Protein AF-A0A813FA53-F1 (afdb_monomer)

Secondary structure (DSSP, 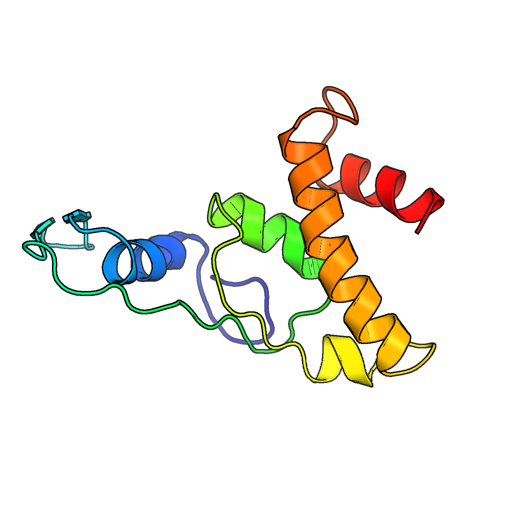8-state):
-TTSSS---GGGHHHHHHHH-SEEE-SS-EEE-TTPPP---EEESS--GGGHHHHHHHHT---SEEE-HHHHHTSTT-HHHHHHHHHHHHHHHHHHHTTTT-S--HHHHHHHHHT--

Radius of gyration: 15.73 Å; Cα contacts (8 Å, |Δi|>4): 162; chains: 1; bounding box: 37×30×44 Å

Organism: Polarella glacialis (NCBI:txid89957)

Nearest PDB structures (foldseek):
  5hql-assembly1_F  TM=8.515E-01  e=1.507E-12  Rhodopseudomonas palustris
  5hjx-assembly1_C  TM=8.510E-01  e=2.336E-12  Rhodopseudomonas palustris
  5hat-assembly1_E  TM=8.289E-01  e=2.336E-12  Rhodopseudomonas palustris
  7t1j-assembly1_D  TM=8.263E-01  e=2.336E-12  Rhodospirillaceae bacterium BRH_c57
  7t1c-assembly1_A  TM=8.387E-01  e=5.613E-12  Sulfurivirga caldicuralii

Structure (mmCIF, N/CA/C/O backbone):
data_AF-A0A813FA53-F1
#
_entry.id   AF-A0A813FA53-F1
#
loop_
_atom_site.group_PDB
_atom_site.id
_atom_site.type_symbol
_atom_site.label_atom_id
_atom_site.label_alt_id
_atom_site.label_comp_id
_atom_site.label_asym_id
_atom_site.label_entity_id
_atom_site.label_seq_id
_atom_site.pdbx_PDB_ins_code
_atom_site.Cartn_x
_atom_site.Cartn_y
_atom_site.Cartn_z
_atom_site.occupancy
_atom_site.B_iso_or_equiv
_atom_site.auth_seq_id
_atom_site.auth_comp_id
_atom_site.auth_asym_id
_atom_site.auth_atom_id
_atom_site.pdbx_PDB_model_num
ATOM 1 N N . MET A 1 1 ? -4.686 -9.138 4.127 1.00 59.25 1 MET A N 1
ATOM 2 C CA . MET A 1 1 ? -4.762 -8.458 2.828 1.00 59.25 1 MET A CA 1
ATOM 3 C C . MET A 1 1 ? -3.963 -9.293 1.849 1.00 59.25 1 MET A C 1
ATOM 5 O O . MET A 1 1 ? -2.748 -9.361 1.993 1.00 59.25 1 MET A O 1
ATOM 9 N N . SER A 1 2 ? -4.610 -9.978 0.901 1.00 77.69 2 SER A N 1
ATOM 10 C CA . SER A 1 2 ? -3.928 -10.855 -0.072 1.00 77.69 2 SER A CA 1
ATOM 11 C C . SER A 1 2 ? -3.463 -10.093 -1.310 1.00 77.69 2 SER A C 1
ATOM 13 O O . SER A 1 2 ? -4.034 -10.185 -2.390 1.00 77.69 2 SER A O 1
ATOM 15 N N . PHE A 1 3 ? -2.405 -9.303 -1.136 1.00 92.44 3 PHE A N 1
ATOM 16 C CA . PHE A 1 3 ? -1.703 -8.649 -2.251 1.00 92.44 3 PHE A CA 1
ATOM 17 C C . PHE A 1 3 ? -0.274 -9.171 -2.419 1.00 92.44 3 PHE A C 1
ATOM 19 O O . PHE A 1 3 ? 0.355 -8.949 -3.454 1.00 92.44 3 PHE A O 1
ATOM 26 N N . GLY A 1 4 ? 0.234 -9.885 -1.413 1.00 93.94 4 GLY A N 1
ATOM 27 C CA . GLY A 1 4 ? 1.571 -10.460 -1.378 1.00 93.94 4 GLY A CA 1
ATOM 28 C C . GLY A 1 4 ? 1.599 -11.945 -1.736 1.00 93.94 4 GLY A C 1
ATOM 29 O O . GLY A 1 4 ? 0.761 -12.452 -2.476 1.00 93.94 4 GLY A O 1
ATOM 30 N N . LYS A 1 5 ? 2.606 -12.646 -1.208 1.00 95.69 5 LYS A N 1
ATOM 31 C CA . LYS A 1 5 ? 2.785 -14.099 -1.406 1.00 95.69 5 LYS A CA 1
ATOM 32 C C . LYS A 1 5 ? 2.139 -14.969 -0.321 1.00 95.69 5 LYS A C 1
ATOM 34 O O . LYS A 1 5 ? 2.099 -16.183 -0.479 1.00 95.69 5 LYS A O 1
ATOM 39 N N . MET A 1 6 ? 1.782 -14.368 0.812 1.00 97.12 6 MET A N 1
ATOM 40 C CA . MET A 1 6 ? 1.205 -15.071 1.958 1.00 97.12 6 MET A CA 1
ATOM 41 C C . MET A 1 6 ? -0.318 -15.048 1.847 1.00 97.12 6 MET A C 1
ATOM 43 O O . MET A 1 6 ? -0.869 -14.150 1.209 1.00 97.12 6 MET A O 1
ATOM 47 N N . GLU A 1 7 ? -0.980 -16.012 2.482 1.00 97.62 7 GLU A N 1
ATOM 48 C CA . GLU A 1 7 ? -2.436 -16.001 2.611 1.00 97.62 7 GLU A CA 1
ATOM 49 C C . GLU A 1 7 ? -2.923 -14.717 3.291 1.00 97.62 7 GLU A C 1
ATOM 51 O O . GLU A 1 7 ? -2.258 -14.150 4.162 1.00 97.62 7 GLU A O 1
ATOM 56 N N . GLY A 1 8 ? -4.100 -14.268 2.876 1.00 95.25 8 GLY A N 1
ATOM 57 C CA . GLY A 1 8 ? -4.798 -13.134 3.454 1.00 95.25 8 GLY A CA 1
ATOM 58 C C . GLY A 1 8 ? -6.126 -12.911 2.745 1.00 95.25 8 GLY A C 1
ATOM 59 O O . GLY A 1 8 ? -6.438 -13.568 1.753 1.00 95.25 8 GLY A O 1
ATOM 60 N N . ASP A 1 9 ? -6.880 -11.937 3.223 1.00 96.44 9 ASP A N 1
ATOM 61 C CA . ASP A 1 9 ? -8.128 -11.503 2.606 1.00 96.44 9 ASP A CA 1
ATOM 62 C C . ASP A 1 9 ? -8.185 -9.973 2.531 1.00 96.44 9 ASP A C 1
ATOM 64 O O . ASP A 1 9 ? -7.501 -9.280 3.290 1.00 96.44 9 ASP A O 1
ATOM 68 N N . ALA A 1 10 ? -8.949 -9.418 1.589 1.00 95.25 10 ALA A N 1
ATOM 69 C CA . ALA A 1 10 ? -9.127 -7.969 1.475 1.00 95.25 10 ALA A CA 1
ATOM 70 C C . ALA A 1 10 ? -9.726 -7.358 2.760 1.00 95.25 10 ALA A C 1
ATOM 72 O O . ALA A 1 10 ? -9.374 -6.232 3.123 1.00 95.25 10 ALA A O 1
ATOM 73 N N . SER A 1 11 ? -10.559 -8.122 3.477 1.00 96.69 11 SER A N 1
ATOM 74 C CA . SER A 1 11 ? -11.179 -7.733 4.749 1.00 96.69 11 SER A CA 1
ATOM 75 C C . SER A 1 11 ? -10.187 -7.554 5.897 1.00 96.69 11 SER A C 1
ATOM 77 O O . SER A 1 11 ? -10.465 -6.768 6.796 1.00 96.69 11 SER A O 1
ATOM 79 N N . ASP A 1 12 ? -8.988 -8.145 5.839 1.00 97.81 12 ASP A N 1
ATOM 80 C CA . ASP A 1 12 ? -7.964 -7.976 6.884 1.00 97.81 12 ASP A CA 1
ATOM 81 C C . ASP A 1 12 ? -7.513 -6.513 7.069 1.00 97.81 12 ASP A C 1
ATOM 83 O O . ASP A 1 12 ? -6.776 -6.215 8.006 1.00 97.81 12 ASP A O 1
ATOM 87 N N . LYS A 1 13 ? -7.923 -5.580 6.197 1.00 96.56 13 LYS A N 1
ATOM 88 C CA . LYS A 1 13 ? -7.730 -4.141 6.422 1.00 96.56 13 LYS A CA 1
ATOM 89 C C . LYS A 1 13 ? -8.298 -3.665 7.763 1.00 96.56 13 LYS A C 1
ATOM 91 O O . LYS A 1 13 ? -7.719 -2.769 8.363 1.00 96.56 13 LYS A O 1
ATOM 96 N N . ILE A 1 14 ? -9.330 -4.334 8.292 1.00 97.31 14 ILE A N 1
ATOM 97 C CA . ILE A 1 14 ? -9.867 -4.047 9.633 1.00 97.31 14 ILE A CA 1
ATOM 98 C C . ILE A 1 14 ? -8.820 -4.234 10.738 1.00 97.31 14 ILE A C 1
ATOM 100 O O . ILE A 1 14 ? -8.896 -3.583 11.771 1.00 97.31 14 ILE A O 1
ATOM 104 N N . ILE A 1 15 ? -7.816 -5.093 10.522 1.00 98.12 15 ILE A N 1
ATOM 105 C CA . ILE A 1 15 ? -6.717 -5.283 11.473 1.00 98.12 15 ILE A CA 1
ATOM 106 C C . ILE A 1 15 ? -5.843 -4.026 11.512 1.00 98.12 15 ILE A C 1
ATOM 108 O O . ILE A 1 15 ? -5.389 -3.644 12.583 1.00 98.12 15 ILE A O 1
ATOM 112 N N . ALA A 1 16 ? -5.621 -3.365 10.370 1.00 97.75 16 ALA A N 1
ATOM 113 C CA . ALA A 1 16 ? -4.883 -2.104 10.337 1.00 97.75 16 ALA A CA 1
ATOM 114 C C . ALA A 1 16 ? -5.649 -1.002 11.083 1.00 97.75 16 ALA A C 1
ATOM 116 O O . ALA A 1 16 ? -5.061 -0.346 11.935 1.00 97.75 16 ALA A O 1
ATOM 117 N N . PHE A 1 17 ? -6.959 -0.884 10.851 1.00 98.06 17 PHE A N 1
ATOM 118 C CA . PHE A 1 17 ? -7.819 0.079 11.551 1.00 98.06 17 PHE A CA 1
ATOM 119 C C . PHE A 1 17 ? -7.840 -0.172 13.061 1.00 98.06 17 PHE A C 1
ATOM 121 O O . PHE A 1 17 ? -7.564 0.730 13.836 1.00 98.06 17 PHE A O 1
ATOM 128 N N . MET A 1 18 ? -7.994 -1.425 13.496 1.00 98.50 18 MET A N 1
ATOM 129 C CA . MET A 1 18 ? -7.929 -1.792 14.918 1.00 98.50 18 MET A CA 1
ATOM 130 C C . MET A 1 18 ? -6.595 -1.423 15.594 1.00 98.50 18 MET A C 1
ATOM 132 O O . MET A 1 18 ? -6.552 -1.237 16.806 1.00 98.50 18 MET A O 1
ATOM 136 N N . LEU A 1 19 ? -5.496 -1.346 14.834 1.00 98.25 19 LEU A N 1
ATOM 137 C CA . LEU A 1 19 ? -4.176 -0.968 15.347 1.00 98.25 19 LEU A CA 1
ATOM 138 C C . LEU A 1 19 ? -3.903 0.543 15.282 1.00 98.25 19 LEU A C 1
ATOM 140 O O . LEU A 1 19 ? -3.022 1.022 16.003 1.00 98.25 19 LEU A O 1
ATOM 144 N N . GLN A 1 20 ? -4.583 1.271 14.395 1.00 97.88 20 GLN A N 1
ATOM 145 C CA . GLN A 1 20 ? -4.295 2.674 14.089 1.00 97.88 20 GLN A CA 1
ATOM 146 C C . GLN A 1 20 ? -5.380 3.640 14.553 1.00 97.88 20 GLN A C 1
ATOM 148 O O . GLN A 1 20 ? -5.053 4.779 14.855 1.00 97.88 20 GLN A O 1
ATOM 153 N N . ASP A 1 21 ? -6.633 3.234 14.645 1.00 97.81 21 ASP A N 1
ATOM 154 C CA . ASP A 1 21 ? -7.718 4.134 15.016 1.00 97.81 21 ASP A CA 1
ATOM 155 C C . ASP A 1 21 ? -7.950 4.095 16.530 1.00 97.81 21 ASP A C 1
ATOM 157 O O . ASP A 1 21 ? -7.688 3.089 17.188 1.00 97.81 21 ASP A O 1
ATOM 161 N N . ASP A 1 22 ? -8.414 5.212 17.095 1.00 98.44 22 ASP A N 1
ATOM 162 C CA . ASP A 1 22 ? -8.745 5.290 18.526 1.00 98.44 22 ASP A CA 1
ATOM 163 C C . ASP A 1 22 ? -10.091 4.614 18.843 1.00 98.44 22 ASP A C 1
ATOM 165 O O . ASP A 1 22 ? -10.361 4.255 19.983 1.00 98.44 22 ASP A O 1
ATOM 169 N N . GLU A 1 23 ? -10.913 4.391 17.818 1.00 98.50 23 GLU A N 1
ATOM 170 C CA . GLU A 1 23 ? -12.134 3.594 17.864 1.00 98.50 23 GLU A CA 1
ATOM 171 C C . GLU A 1 23 ? -12.223 2.727 16.599 1.00 98.50 23 GLU A C 1
ATOM 173 O O . GLU A 1 23 ? -11.982 3.209 15.492 1.00 98.50 23 GLU A O 1
ATOM 178 N N . ALA A 1 24 ? -12.533 1.436 16.741 1.00 98.25 24 ALA A N 1
ATOM 179 C CA . ALA A 1 24 ? -12.626 0.521 15.603 1.00 98.25 24 ALA A CA 1
ATOM 180 C C . ALA A 1 24 ? -13.593 -0.645 15.851 1.00 98.25 24 ALA A C 1
ATOM 182 O O . ALA A 1 24 ? -13.715 -1.162 16.964 1.00 98.25 24 ALA A O 1
ATOM 183 N N . ASP A 1 25 ? -14.228 -1.119 14.778 1.00 98.31 25 ASP A N 1
ATOM 184 C CA . ASP A 1 25 ? -15.095 -2.298 14.807 1.00 98.31 25 ASP A CA 1
ATOM 185 C C . ASP A 1 25 ? -14.324 -3.572 14.448 1.00 98.31 25 ASP A C 1
ATOM 187 O O . ASP A 1 25 ? -13.781 -3.730 13.352 1.00 98.31 25 ASP A O 1
ATOM 191 N N . GLY A 1 26 ? -14.309 -4.521 15.381 1.00 97.75 26 GLY A N 1
ATOM 192 C CA . GLY A 1 26 ? -13.900 -5.892 15.119 1.00 97.75 26 GLY A CA 1
ATOM 193 C C . GLY A 1 26 ? -15.057 -6.756 14.594 1.00 97.75 26 GLY A C 1
ATOM 194 O O . GLY A 1 26 ? -16.203 -6.318 14.518 1.00 97.75 26 GLY A O 1
ATOM 195 N N . PRO A 1 27 ? -14.802 -8.045 14.310 1.00 97.50 27 PRO A N 1
ATOM 196 C CA . PRO A 1 27 ? -15.840 -8.964 13.832 1.00 97.50 27 PRO A CA 1
ATOM 197 C C . PRO A 1 27 ? -16.989 -9.208 14.827 1.00 97.50 27 PRO A C 1
ATOM 199 O O . PRO A 1 27 ? -18.049 -9.683 14.428 1.00 97.50 27 PRO A O 1
ATOM 202 N N . TYR A 1 28 ? -16.767 -8.936 16.118 1.00 98.31 28 TYR A N 1
ATOM 203 C CA . TYR A 1 28 ? -17.728 -9.203 17.196 1.00 98.31 28 TYR A CA 1
ATOM 204 C C . TYR A 1 28 ? -17.954 -8.017 18.137 1.00 98.31 28 TYR A C 1
ATOM 206 O O . TYR A 1 28 ? -19.032 -7.913 18.720 1.00 98.31 28 TYR A O 1
ATOM 214 N N . TYR A 1 29 ? -16.953 -7.152 18.316 1.00 98.44 29 TYR A N 1
ATOM 215 C CA . TYR A 1 29 ? -16.976 -6.077 19.304 1.00 98.44 29 TYR A CA 1
ATOM 216 C C . TYR A 1 29 ? -16.427 -4.786 18.714 1.00 98.44 29 TYR A C 1
ATOM 218 O O . TYR A 1 29 ? -15.451 -4.814 17.965 1.00 98.44 29 TYR A O 1
ATOM 226 N N . HIS A 1 30 ? -17.038 -3.684 19.127 1.00 98.56 30 HIS A N 1
ATOM 227 C CA . HIS A 1 30 ? -16.478 -2.348 19.010 1.00 98.56 30 HIS A CA 1
ATOM 228 C C . HIS A 1 30 ? -15.426 -2.129 20.108 1.00 98.56 30 HIS A C 1
ATOM 230 O O . HIS A 1 30 ? -15.609 -2.615 21.230 1.00 98.56 30 HIS A O 1
ATOM 236 N N . GLN A 1 31 ? -14.347 -1.413 19.799 1.00 98.75 31 GLN A N 1
ATOM 237 C CA . GLN A 1 31 ? -13.264 -1.121 20.734 1.00 98.75 31 GLN A CA 1
ATOM 238 C C . GLN A 1 31 ? -12.897 0.363 20.684 1.00 98.75 31 GLN A C 1
ATOM 240 O O . GLN A 1 31 ? -12.439 0.839 19.651 1.00 98.75 31 GLN A O 1
ATOM 245 N N . GLU A 1 32 ? -13.025 1.046 21.822 1.00 98.69 32 GLU A N 1
ATOM 246 C CA . GLU A 1 32 ? -12.429 2.362 22.077 1.00 98.69 32 GLU A CA 1
ATOM 247 C C . GLU A 1 32 ? -11.080 2.168 22.790 1.00 98.69 32 GLU A C 1
ATOM 249 O O . GLU A 1 32 ? -10.962 1.341 23.701 1.00 98.69 32 GLU A O 1
ATOM 254 N N . TRP A 1 33 ? -10.049 2.899 22.374 1.00 98.50 33 TRP A N 1
ATOM 255 C CA . TRP A 1 33 ? -8.678 2.789 22.881 1.00 98.50 33 TRP A CA 1
ATOM 256 C C . TRP A 1 33 ? -8.280 3.926 23.833 1.00 98.50 33 TRP A C 1
ATOM 258 O O . TRP A 1 33 ? -7.190 3.880 24.408 1.00 98.50 33 TRP A O 1
ATOM 268 N N . GLU A 1 34 ? -9.164 4.907 24.044 1.00 98.38 34 GLU A N 1
ATOM 269 C CA . GLU A 1 34 ? -9.019 6.004 25.014 1.00 98.38 34 GLU A CA 1
ATOM 270 C C . GLU A 1 34 ? -7.692 6.784 24.880 1.00 98.38 34 GLU A C 1
ATOM 272 O O . GLU A 1 34 ? -7.040 7.149 25.865 1.00 98.38 34 GLU A O 1
ATOM 277 N N . GLY A 1 35 ? -7.260 7.038 23.646 1.00 98.00 35 GLY A N 1
ATOM 278 C CA . GLY A 1 35 ? -6.017 7.733 23.327 1.00 98.00 35 GLY A CA 1
ATOM 279 C C . GLY A 1 35 ? -4.758 6.873 23.461 1.00 98.00 35 GLY A C 1
ATOM 280 O O . GLY A 1 35 ? -3.647 7.418 23.536 1.00 98.00 35 GLY A O 1
ATOM 281 N N . MET A 1 36 ? -4.882 5.540 23.511 1.00 98.56 36 MET A N 1
ATOM 282 C CA . MET A 1 36 ? -3.724 4.646 23.452 1.00 98.56 36 MET A CA 1
ATOM 283 C C . MET A 1 36 ? -2.931 4.888 22.162 1.00 98.56 36 MET A C 1
ATOM 285 O O . MET A 1 36 ? -3.471 5.134 21.087 1.00 98.56 36 MET A O 1
ATOM 289 N N . LYS A 1 37 ? -1.600 4.826 22.259 1.00 98.31 37 LYS A N 1
ATOM 290 C CA . LYS A 1 37 ? -0.740 5.044 21.093 1.00 98.31 37 LYS A CA 1
ATOM 291 C C . LYS A 1 37 ? -0.957 3.962 20.036 1.00 98.31 37 LYS A C 1
ATOM 293 O O . LYS A 1 37 ? -0.862 2.774 20.334 1.00 98.31 37 LYS A O 1
ATOM 298 N N . GLN A 1 38 ? -1.115 4.420 18.800 1.00 98.31 38 GLN A N 1
ATOM 299 C CA . GLN A 1 38 ? -1.257 3.601 17.601 1.00 98.31 38 GLN A CA 1
ATOM 300 C C . GLN A 1 38 ? -0.062 2.660 17.390 1.00 98.31 38 GLN A C 1
ATOM 302 O O . GLN A 1 38 ? 1.091 3.006 17.672 1.00 98.31 38 GLN A O 1
ATOM 307 N N . THR A 1 39 ? -0.332 1.496 16.803 1.00 98.56 39 THR A N 1
ATOM 308 C CA . THR A 1 39 ? 0.682 0.550 16.327 1.00 98.56 39 THR A CA 1
ATOM 309 C C . THR A 1 39 ? 0.757 0.599 14.804 1.00 98.56 39 THR A C 1
ATOM 311 O O . THR A 1 39 ? -0.232 0.373 14.117 1.00 98.56 39 THR A O 1
ATOM 314 N N . ALA A 1 40 ? 1.944 0.865 14.254 1.00 97.81 40 ALA A N 1
ATOM 315 C CA . ALA A 1 40 ? 2.125 0.944 12.806 1.00 97.81 40 ALA A CA 1
ATOM 316 C C . ALA A 1 40 ? 1.973 -0.440 12.136 1.00 97.81 40 ALA A C 1
ATOM 318 O O . ALA A 1 40 ? 2.722 -1.362 12.482 1.00 97.81 40 ALA A O 1
ATOM 319 N N . PRO A 1 41 ? 1.096 -0.595 11.127 1.00 97.69 41 PRO A N 1
ATOM 320 C CA . PRO A 1 41 ? 1.053 -1.799 10.312 1.00 97.69 41 PRO A CA 1
ATOM 321 C C . PRO A 1 41 ? 2.331 -1.921 9.479 1.00 97.69 41 PRO A C 1
ATOM 323 O O . PRO A 1 41 ? 2.722 -0.993 8.762 1.00 97.69 41 PRO A O 1
ATOM 326 N N . ILE A 1 42 ? 2.981 -3.083 9.559 1.00 98.19 42 ILE A N 1
ATOM 327 C CA . ILE A 1 42 ? 4.149 -3.410 8.738 1.00 98.19 42 ILE A CA 1
ATOM 328 C C . ILE A 1 42 ? 3.715 -4.363 7.629 1.00 98.19 42 ILE A C 1
ATOM 330 O O . ILE A 1 42 ? 3.336 -5.507 7.878 1.00 98.19 42 ILE A O 1
ATOM 334 N N . ILE A 1 43 ? 3.807 -3.895 6.391 1.00 97.44 43 ILE A N 1
ATOM 335 C CA . ILE A 1 43 ? 3.389 -4.618 5.194 1.00 97.44 43 ILE A CA 1
ATOM 336 C C . ILE A 1 43 ? 4.608 -5.307 4.588 1.00 97.44 43 ILE A C 1
ATOM 338 O O . ILE A 1 43 ? 5.626 -4.676 4.286 1.00 97.44 43 ILE A O 1
ATOM 342 N N . SER A 1 44 ? 4.533 -6.628 4.438 1.00 97.00 44 SER A N 1
ATOM 343 C CA . SER A 1 44 ? 5.649 -7.455 3.978 1.00 97.00 44 SER A CA 1
ATOM 344 C C . SER A 1 44 ? 5.179 -8.702 3.233 1.00 97.00 44 SER A C 1
ATOM 346 O O . SER A 1 44 ? 4.009 -9.064 3.260 1.00 97.00 44 SER A O 1
ATOM 348 N N . GLY A 1 45 ? 6.131 -9.396 2.605 1.00 96.44 45 GLY A N 1
ATOM 349 C CA . GLY A 1 45 ? 5.924 -10.720 2.021 1.00 96.44 45 GLY A CA 1
ATOM 350 C C . GLY A 1 45 ? 5.505 -10.694 0.552 1.00 96.44 45 GLY A C 1
ATOM 351 O O . GLY A 1 45 ? 4.328 -10.698 0.221 1.00 96.44 45 GLY A O 1
ATOM 352 N N . GLY A 1 46 ? 6.478 -10.777 -0.359 1.00 97.00 46 GLY A N 1
ATOM 353 C CA . GLY A 1 46 ? 6.202 -10.869 -1.803 1.00 97.00 46 GLY A CA 1
ATOM 354 C C . GLY A 1 46 ? 5.700 -9.570 -2.442 1.00 97.00 46 GLY A C 1
ATOM 355 O O . GLY A 1 46 ? 5.228 -9.598 -3.574 1.00 97.00 46 GLY A O 1
ATOM 356 N N . MET A 1 47 ? 5.817 -8.446 -1.732 1.00 98.00 47 MET A N 1
ATOM 357 C CA . MET A 1 47 ? 5.482 -7.118 -2.242 1.00 98.00 47 MET A CA 1
ATOM 358 C C . MET A 1 47 ? 6.537 -6.614 -3.234 1.00 98.00 47 MET A C 1
ATOM 360 O O . MET A 1 47 ? 7.729 -6.911 -3.103 1.00 98.00 47 MET A O 1
ATOM 364 N N . ASN A 1 48 ? 6.082 -5.831 -4.209 1.00 98.00 48 ASN A N 1
ATOM 365 C CA . ASN A 1 48 ? 6.878 -5.086 -5.184 1.00 98.00 48 ASN A CA 1
ATOM 366 C C . ASN A 1 48 ? 6.076 -3.856 -5.646 1.00 98.00 48 ASN A C 1
ATOM 368 O O . ASN A 1 48 ? 4.893 -3.758 -5.321 1.00 98.00 48 ASN A O 1
ATOM 372 N N . ALA A 1 49 ? 6.698 -2.963 -6.419 1.00 98.19 49 ALA A N 1
ATOM 373 C CA . ALA A 1 49 ? 6.080 -1.725 -6.903 1.00 98.19 49 ALA A CA 1
ATOM 374 C C . ALA A 1 49 ? 4.698 -1.924 -7.553 1.00 98.19 49 ALA A C 1
ATOM 376 O O . ALA A 1 49 ? 3.779 -1.165 -7.279 1.00 98.19 49 ALA A O 1
ATOM 377 N N . LEU A 1 50 ? 4.521 -2.992 -8.337 1.00 97.88 50 LEU A N 1
ATOM 378 C CA . LEU A 1 50 ? 3.288 -3.256 -9.091 1.00 97.88 50 LEU A CA 1
ATOM 379 C C . LEU A 1 50 ? 2.106 -3.680 -8.208 1.00 97.88 50 LEU A C 1
ATOM 381 O O . LEU A 1 50 ? 0.954 -3.547 -8.604 1.00 97.88 50 LEU A O 1
ATOM 385 N N . ARG A 1 51 ? 2.380 -4.232 -7.022 1.00 98.06 51 ARG A N 1
ATOM 386 C CA . ARG A 1 51 ? 1.348 -4.711 -6.086 1.00 98.06 51 ARG A CA 1
ATOM 387 C C . ARG A 1 51 ? 0.898 -3.635 -5.098 1.00 98.06 51 ARG A C 1
ATOM 389 O O . ARG A 1 51 ? -0.119 -3.823 -4.438 1.00 98.06 51 ARG A O 1
ATOM 396 N N . LEU A 1 52 ? 1.660 -2.547 -4.964 1.00 97.94 52 LEU A N 1
ATOM 397 C CA . LEU A 1 52 ? 1.407 -1.503 -3.969 1.00 97.94 52 LEU A CA 1
ATOM 398 C C . LEU A 1 52 ? 0.146 -0.679 -4.241 1.00 97.94 52 LEU A C 1
ATOM 400 O O . LEU A 1 52 ? -0.619 -0.524 -3.293 1.00 97.94 52 LEU A O 1
ATOM 404 N N . PRO A 1 53 ? -0.137 -0.216 -5.475 1.00 98.25 53 PRO A N 1
ATOM 405 C CA . PRO A 1 53 ? -1.305 0.626 -5.707 1.00 98.25 53 PRO A CA 1
ATOM 406 C C . PRO A 1 53 ? -2.615 -0.045 -5.300 1.00 98.25 53 PRO A C 1
ATOM 408 O O . PRO A 1 53 ? -3.398 0.522 -4.552 1.00 98.25 53 PRO A O 1
ATOM 411 N N . ALA A 1 54 ? -2.818 -1.302 -5.704 1.00 97.75 54 ALA A N 1
ATOM 412 C CA . ALA A 1 54 ? -4.021 -2.052 -5.344 1.00 97.75 54 ALA A CA 1
ATOM 413 C C . ALA A 1 54 ? -4.110 -2.343 -3.833 1.00 97.75 54 ALA A C 1
ATOM 415 O O . ALA A 1 54 ? -5.203 -2.400 -3.272 1.00 97.75 54 ALA A O 1
ATOM 416 N N . PHE A 1 55 ? -2.964 -2.519 -3.167 1.00 98.06 55 PHE A N 1
ATOM 417 C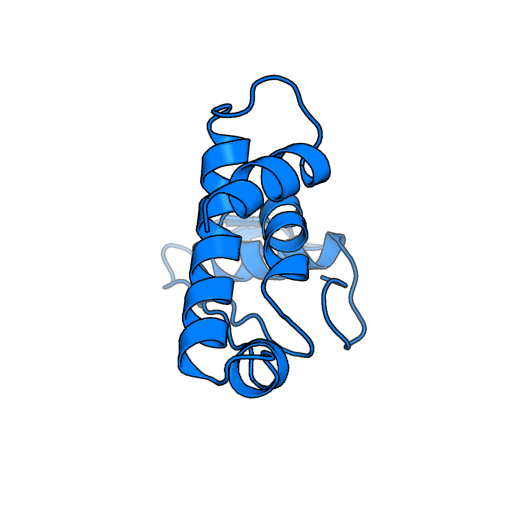 CA . PHE A 1 55 ? -2.917 -2.667 -1.715 1.00 98.06 55 PHE A CA 1
ATOM 418 C C . PHE A 1 55 ? -3.365 -1.379 -1.009 1.00 98.06 55 PHE A C 1
ATOM 420 O O . PHE A 1 55 ? -4.192 -1.448 -0.098 1.00 98.06 55 PHE A O 1
ATOM 427 N N . PHE A 1 56 ? -2.838 -0.223 -1.425 1.00 98.31 56 PHE A N 1
ATOM 428 C CA . PHE A 1 56 ? -3.207 1.066 -0.844 1.00 98.31 56 PHE A CA 1
ATOM 429 C C . PHE A 1 56 ? -4.655 1.423 -1.142 1.00 98.31 56 PHE A C 1
ATOM 431 O O . PHE A 1 56 ? -5.339 1.865 -0.231 1.00 98.31 56 PHE A O 1
ATOM 438 N N . GLU A 1 57 ? -5.150 1.115 -2.339 1.00 97.88 57 GLU A N 1
ATOM 439 C CA . GLU A 1 57 ? -6.559 1.292 -2.683 1.00 97.88 57 GLU A CA 1
ATOM 440 C C . GLU A 1 57 ? -7.485 0.490 -1.762 1.00 97.88 57 GLU A C 1
ATOM 442 O O . GLU A 1 57 ? -8.490 0.994 -1.268 1.00 97.88 57 GLU A O 1
ATOM 447 N N . ASN A 1 58 ? -7.130 -0.760 -1.448 1.00 97.94 58 ASN A N 1
ATOM 448 C CA . ASN A 1 58 ? -7.929 -1.542 -0.508 1.00 97.94 58 ASN A CA 1
ATOM 449 C C . ASN A 1 58 ? -7.859 -0.999 0.930 1.00 97.94 58 ASN A C 1
ATOM 451 O O . ASN A 1 58 ? -8.858 -1.070 1.651 1.00 97.94 58 ASN A O 1
ATOM 455 N N . LEU A 1 59 ? -6.690 -0.508 1.357 1.00 97.62 59 LEU A N 1
ATOM 456 C CA . LEU A 1 59 ? -6.474 0.033 2.702 1.00 97.62 59 LEU A CA 1
ATOM 457 C C . LEU A 1 59 ? -7.074 1.440 2.884 1.00 97.62 59 LEU A C 1
ATOM 459 O O . LEU A 1 59 ? -7.553 1.748 3.968 1.00 97.62 59 LEU A O 1
ATOM 463 N N . GLY A 1 60 ? -7.065 2.268 1.841 1.00 97.62 60 GLY A N 1
ATOM 464 C CA . GLY A 1 60 ? -7.520 3.662 1.842 1.00 97.62 60 GLY A CA 1
ATOM 465 C C . GLY A 1 60 ? -6.476 4.691 2.298 1.00 97.62 60 GLY A C 1
ATOM 466 O O . GLY A 1 60 ? -6.800 5.866 2.418 1.00 97.62 60 GLY A O 1
ATOM 467 N N . HIS A 1 61 ? -5.237 4.285 2.598 1.00 97.75 61 HIS A N 1
ATOM 468 C CA . HIS A 1 61 ? -4.135 5.201 2.924 1.00 97.75 61 HIS A CA 1
ATOM 469 C C . HIS A 1 61 ? -2.761 4.530 2.774 1.00 97.75 61 HIS A C 1
ATOM 471 O O . HIS A 1 61 ? -2.638 3.305 2.804 1.00 97.75 61 HIS A O 1
ATOM 477 N N . SER A 1 62 ? -1.689 5.334 2.733 1.00 98.06 62 SER A N 1
ATOM 478 C CA . SER A 1 62 ? -0.298 4.847 2.687 1.00 98.06 62 SER A CA 1
ATOM 479 C C . SER A 1 62 ? 0.517 5.065 3.974 1.00 98.06 62 SER A C 1
ATOM 481 O O . SER A 1 62 ? 1.725 4.832 3.985 1.00 98.06 62 SER A O 1
ATOM 483 N N . ASN A 1 63 ? -0.122 5.459 5.086 1.00 97.75 63 ASN A N 1
ATOM 484 C CA . ASN A 1 63 ? 0.518 5.629 6.405 1.00 97.75 63 ASN A CA 1
ATOM 485 C C . ASN A 1 63 ? 0.885 4.286 7.078 1.00 97.75 63 ASN A C 1
ATOM 487 O O . ASN A 1 63 ? 0.330 3.915 8.112 1.00 97.75 63 ASN A O 1
ATOM 491 N N . VAL A 1 64 ? 1.811 3.543 6.473 1.00 97.62 64 VAL A N 1
ATOM 492 C CA . VAL A 1 64 ? 2.283 2.216 6.901 1.00 97.62 64 VAL A CA 1
ATOM 493 C C . VAL A 1 64 ? 3.794 2.085 6.695 1.00 97.62 64 VAL A C 1
ATOM 495 O O . VAL A 1 64 ? 4.417 2.894 6.008 1.00 97.62 64 VAL A O 1
ATOM 498 N N . ILE A 1 65 ? 4.403 1.032 7.246 1.00 98.31 65 ILE A N 1
ATOM 499 C CA . ILE A 1 65 ? 5.789 0.667 6.920 1.00 98.31 65 ILE A CA 1
ATOM 500 C C . ILE A 1 65 ? 5.771 -0.456 5.885 1.00 98.31 65 ILE A C 1
ATOM 502 O O . ILE A 1 65 ? 5.253 -1.537 6.148 1.00 98.31 65 ILE A O 1
ATOM 506 N N . LEU A 1 66 ? 6.390 -0.241 4.724 1.00 97.69 66 LEU A N 1
ATOM 507 C CA . LEU A 1 66 ? 6.565 -1.271 3.699 1.00 97.69 66 LEU A CA 1
ATOM 508 C C . LEU A 1 66 ? 7.955 -1.911 3.784 1.00 97.69 66 LEU A C 1
ATOM 510 O O . LEU A 1 66 ? 8.971 -1.220 3.809 1.00 97.69 66 LEU A O 1
ATOM 514 N N . THR A 1 67 ? 8.015 -3.242 3.708 1.00 97.88 67 THR A N 1
ATOM 515 C CA . THR A 1 67 ? 9.267 -3.986 3.509 1.00 97.88 67 THR A CA 1
ATOM 516 C C . THR A 1 67 ? 9.182 -4.886 2.273 1.00 97.88 67 THR A C 1
ATOM 518 O O . THR A 1 67 ? 8.499 -5.911 2.248 1.00 97.88 67 THR A O 1
ATOM 521 N N . ALA A 1 68 ? 9.918 -4.516 1.224 1.00 97.88 68 ALA A N 1
ATOM 522 C CA . ALA A 1 68 ? 9.968 -5.247 -0.040 1.00 97.88 68 ALA A CA 1
ATOM 523 C C . A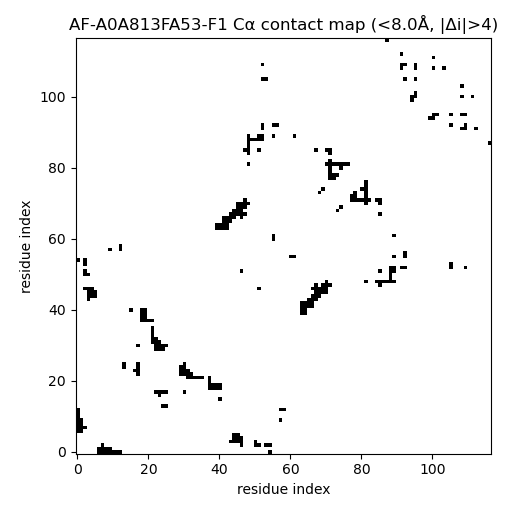LA A 1 68 ? 11.383 -5.780 -0.301 1.00 97.88 68 ALA A C 1
ATOM 525 O O . ALA A 1 68 ? 12.178 -5.147 -0.990 1.00 97.88 68 ALA A O 1
ATOM 526 N N . GLY A 1 69 ? 11.699 -6.962 0.243 1.00 98.19 69 GLY A N 1
ATOM 527 C CA . GLY A 1 69 ? 13.006 -7.608 0.057 1.00 98.19 69 GLY A CA 1
ATOM 528 C C . GLY A 1 69 ? 13.257 -7.973 -1.409 1.00 98.19 69 GLY A C 1
ATO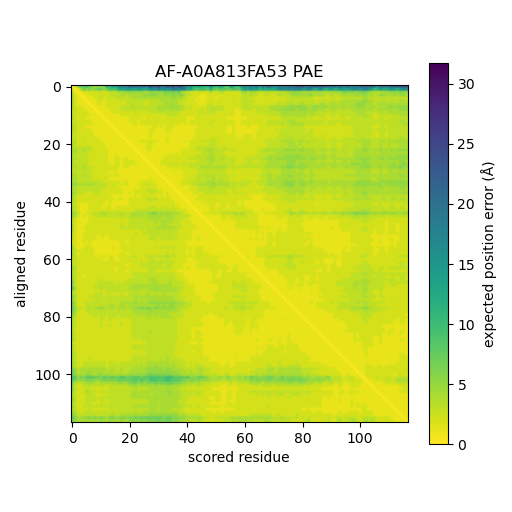M 529 O O . GLY A 1 69 ? 14.010 -7.296 -2.104 1.00 98.19 69 GLY A O 1
ATOM 530 N N . GLY A 1 70 ? 12.567 -9.008 -1.901 1.00 98.00 70 GLY A N 1
ATOM 531 C CA . GLY A 1 70 ? 12.637 -9.403 -3.314 1.00 98.00 70 GLY A CA 1
ATOM 532 C C . GLY A 1 70 ? 12.153 -8.310 -4.274 1.00 98.00 70 GLY A C 1
ATOM 533 O O . GLY A 1 70 ? 12.728 -8.158 -5.344 1.00 98.00 70 GLY A O 1
ATOM 534 N N . GLY A 1 71 ? 11.162 -7.505 -3.871 1.00 97.69 71 GLY A N 1
ATOM 535 C CA . GLY A 1 71 ? 10.666 -6.379 -4.670 1.00 97.69 71 GLY A CA 1
ATOM 536 C C . GLY A 1 71 ? 11.688 -5.258 -4.887 1.00 97.69 71 GLY A C 1
ATOM 537 O O . GLY A 1 71 ? 11.618 -4.591 -5.911 1.00 97.69 71 GLY A O 1
ATOM 538 N N . SER A 1 72 ? 12.658 -5.089 -3.979 1.00 98.19 72 SER A N 1
ATOM 539 C CA . SER A 1 72 ? 13.760 -4.132 -4.155 1.00 98.19 72 SER A CA 1
ATOM 540 C C . SER A 1 72 ? 14.998 -4.795 -4.761 1.00 98.19 72 SER A C 1
ATOM 542 O O . SER A 1 72 ? 15.460 -4.411 -5.830 1.00 98.19 72 SER A O 1
ATOM 544 N N . PHE A 1 73 ? 15.544 -5.823 -4.104 1.00 98.25 73 PHE A N 1
ATOM 545 C CA . PHE A 1 73 ? 16.815 -6.440 -4.509 1.00 98.25 73 PHE A CA 1
ATOM 546 C C . PHE A 1 73 ? 16.709 -7.303 -5.774 1.00 98.25 73 PHE A C 1
ATOM 548 O O . PHE A 1 73 ? 17.729 -7.572 -6.400 1.00 98.25 73 PHE A O 1
ATOM 555 N N . GLY A 1 74 ? 15.502 -7.730 -6.151 1.00 98.25 74 GLY A N 1
ATOM 556 C CA . GLY A 1 74 ? 15.236 -8.470 -7.385 1.00 98.25 74 GLY A CA 1
ATOM 557 C C . GLY A 1 74 ? 14.899 -7.588 -8.590 1.00 98.25 74 GLY A C 1
ATOM 558 O O . GLY A 1 74 ? 14.603 -8.124 -9.654 1.00 98.25 74 GLY A O 1
ATOM 559 N N . HIS A 1 75 ? 14.911 -6.257 -8.445 1.00 98.62 75 HIS A N 1
ATOM 560 C CA . HIS A 1 75 ? 14.674 -5.345 -9.562 1.00 98.62 75 HIS A CA 1
ATOM 561 C C . HIS A 1 75 ? 15.767 -5.500 -10.632 1.00 98.62 75 HIS A C 1
ATOM 563 O O . HIS A 1 75 ? 16.947 -5.630 -10.302 1.00 98.62 75 HIS A O 1
ATOM 569 N N . LYS A 1 76 ? 15.388 -5.452 -11.918 1.00 98.19 76 LYS A N 1
ATOM 570 C CA . LYS A 1 76 ? 16.291 -5.741 -13.051 1.00 98.19 76 LYS A CA 1
ATOM 571 C C . LYS A 1 76 ? 17.546 -4.859 -13.075 1.00 98.19 76 LYS A C 1
ATOM 573 O O . LYS A 1 76 ? 18.628 -5.335 -13.394 1.00 98.19 76 LYS A O 1
ATOM 578 N N . ASP A 1 77 ? 17.394 -3.599 -12.669 1.00 98.44 77 ASP A N 1
ATOM 579 C CA . ASP A 1 77 ? 18.474 -2.602 -12.620 1.00 98.44 77 ASP A CA 1
ATOM 580 C C . ASP A 1 77 ? 19.137 -2.500 -11.226 1.00 98.44 77 ASP A C 1
ATOM 582 O O . ASP A 1 77 ? 19.899 -1.577 -10.939 1.00 98.44 77 ASP A O 1
ATOM 586 N N . GLY A 1 78 ? 18.846 -3.451 -10.333 1.00 98.38 78 GLY A N 1
ATOM 587 C CA . GLY A 1 78 ? 19.446 -3.565 -9.007 1.00 98.38 78 GLY A CA 1
ATOM 588 C C . GLY A 1 78 ? 18.689 -2.851 -7.874 1.00 98.38 78 GLY A C 1
ATOM 589 O O . GLY A 1 78 ? 17.626 -2.262 -8.082 1.00 98.38 78 GLY A O 1
ATOM 590 N N . PRO A 1 79 ? 19.237 -2.886 -6.641 1.00 98.31 79 PRO A N 1
ATOM 591 C CA . PRO A 1 79 ? 18.493 -2.538 -5.426 1.00 98.31 79 PRO A CA 1
ATOM 592 C C . PRO A 1 79 ? 18.075 -1.071 -5.319 1.00 98.31 79 PRO A C 1
ATOM 594 O O . PRO A 1 79 ? 17.008 -0.777 -4.786 1.00 98.31 79 PRO A O 1
ATOM 597 N N . LYS A 1 80 ? 18.901 -0.138 -5.817 1.00 98.56 80 LYS A N 1
ATOM 598 C CA . LYS A 1 80 ? 18.582 1.297 -5.781 1.00 98.56 80 LYS A CA 1
ATOM 599 C C . LYS A 1 80 ? 17.370 1.614 -6.674 1.00 98.56 80 LYS A C 1
ATOM 601 O O . LYS A 1 80 ? 16.422 2.189 -6.146 1.00 98.56 80 LYS A O 1
ATOM 606 N N . PRO A 1 81 ? 17.343 1.217 -7.963 1.00 98.62 81 PRO A N 1
ATOM 607 C CA . PRO A 1 81 ?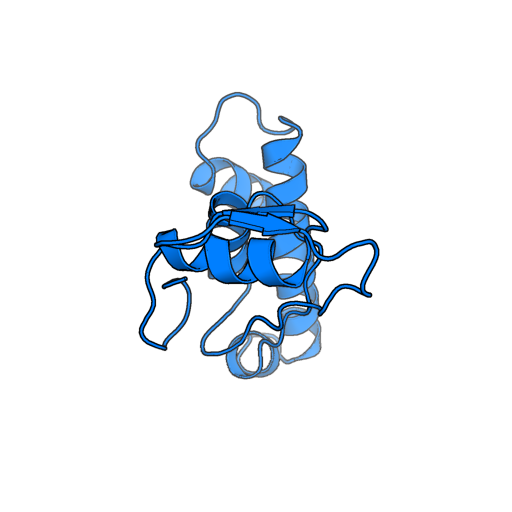 16.128 1.312 -8.774 1.00 98.62 81 PRO A CA 1
ATOM 608 C C . PRO A 1 81 ? 14.929 0.573 -8.170 1.00 98.62 81 PRO A C 1
ATOM 610 O O . PRO A 1 81 ? 13.833 1.112 -8.169 1.00 98.62 81 PRO A O 1
ATOM 613 N N . GLY A 1 82 ? 15.132 -0.596 -7.553 1.00 98.56 82 GLY A N 1
ATOM 614 C CA . GLY A 1 82 ? 14.059 -1.301 -6.843 1.00 98.56 82 GLY A CA 1
ATOM 615 C C . GLY A 1 82 ? 13.432 -0.486 -5.705 1.00 98.56 82 GLY A C 1
ATOM 616 O O . GLY A 1 82 ? 12.208 -0.399 -5.610 1.00 98.56 82 GLY A O 1
ATOM 617 N N . ALA A 1 83 ? 14.247 0.175 -4.882 1.00 98.56 83 ALA A N 1
ATOM 618 C CA . ALA A 1 83 ? 13.752 1.065 -3.832 1.00 98.56 83 ALA A CA 1
ATOM 619 C C . ALA A 1 83 ? 13.013 2.292 -4.401 1.00 98.56 83 ALA A C 1
ATOM 621 O O . ALA A 1 83 ? 11.961 2.659 -3.880 1.00 98.56 83 ALA A O 1
ATOM 622 N N . ILE A 1 84 ? 13.530 2.889 -5.484 1.00 98.75 84 ILE A N 1
ATOM 623 C CA . ILE A 1 84 ? 12.871 3.998 -6.197 1.00 98.75 84 ILE A CA 1
ATOM 624 C C . ILE A 1 84 ? 11.511 3.545 -6.745 1.00 98.75 84 ILE A C 1
ATOM 626 O O . ILE A 1 84 ? 10.516 4.214 -6.500 1.00 98.75 84 ILE A O 1
ATOM 630 N N . SER A 1 85 ? 11.436 2.362 -7.360 1.00 98.69 85 SER A N 1
ATOM 631 C CA . SER A 1 85 ? 10.175 1.821 -7.879 1.00 98.69 85 SER A CA 1
ATOM 632 C C . SER A 1 85 ? 9.131 1.600 -6.779 1.00 98.69 85 SER A C 1
ATOM 634 O O . SER A 1 85 ? 7.946 1.825 -6.995 1.00 98.69 85 SER A O 1
ATOM 636 N N . CYS A 1 86 ? 9.541 1.210 -5.563 1.00 98.44 86 CYS A N 1
ATOM 637 C CA . CYS A 1 86 ? 8.610 1.081 -4.438 1.00 98.44 86 CYS A CA 1
ATOM 638 C C . CYS A 1 86 ? 8.069 2.443 -3.980 1.00 98.44 86 CYS A C 1
ATOM 640 O O . CYS A 1 86 ? 6.907 2.523 -3.594 1.00 98.44 86 CYS A O 1
ATOM 642 N N . ARG A 1 87 ? 8.887 3.506 -4.038 1.00 98.62 87 ARG A N 1
ATOM 643 C CA . ARG A 1 87 ? 8.428 4.882 -3.796 1.00 98.62 87 ARG A CA 1
ATOM 644 C C . ARG A 1 87 ? 7.437 5.320 -4.877 1.00 98.62 87 ARG A C 1
ATOM 646 O O . ARG A 1 87 ? 6.340 5.747 -4.544 1.00 98.62 87 ARG A O 1
ATOM 653 N N . GLN A 1 88 ? 7.791 5.128 -6.143 1.00 98.75 88 GLN A N 1
ATOM 654 C CA . GLN A 1 88 ? 6.941 5.444 -7.293 1.00 98.75 88 GLN A CA 1
ATOM 655 C C . GLN A 1 88 ? 5.622 4.653 -7.284 1.00 98.75 88 GLN A C 1
ATOM 657 O O . GLN A 1 88 ? 4.584 5.166 -7.683 1.00 98.75 88 GLN A O 1
ATOM 662 N N . GLY A 1 89 ? 5.619 3.420 -6.767 1.00 98.44 89 GLY A N 1
ATOM 663 C CA . GLY A 1 89 ? 4.397 2.636 -6.561 1.00 98.44 89 GLY A CA 1
ATOM 664 C C . GLY A 1 89 ? 3.420 3.259 -5.551 1.00 98.44 89 GLY A C 1
ATOM 665 O O . GLY A 1 89 ? 2.218 3.073 -5.676 1.00 98.44 89 GLY A O 1
ATOM 666 N N . GLU A 1 90 ? 3.906 4.012 -4.562 1.00 98.62 90 GLU A N 1
ATOM 667 C CA . GLU A 1 90 ? 3.049 4.815 -3.678 1.00 98.62 90 GLU A CA 1
ATOM 668 C C . GLU A 1 90 ? 2.613 6.122 -4.355 1.00 98.62 90 GLU A C 1
ATOM 670 O O . GLU A 1 90 ? 1.447 6.496 -4.277 1.00 98.62 90 GLU A O 1
ATOM 675 N N . GLU A 1 91 ? 3.547 6.814 -5.012 1.00 98.69 91 GLU A N 1
ATOM 676 C CA . GLU A 1 91 ? 3.290 8.096 -5.683 1.00 98.69 91 GLU A CA 1
ATOM 677 C C . GLU A 1 91 ? 2.241 7.943 -6.785 1.00 98.69 91 GLU A C 1
ATOM 679 O O . GLU A 1 91 ? 1.265 8.678 -6.799 1.00 98.69 91 GLU A O 1
ATOM 684 N N . SER A 1 92 ? 2.376 6.929 -7.635 1.00 98.62 92 SER A 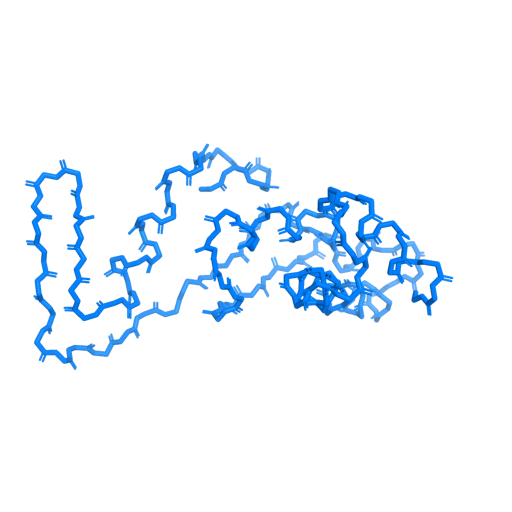N 1
ATOM 685 C CA . SER A 1 92 ? 1.406 6.616 -8.689 1.00 98.62 92 SER A CA 1
ATOM 686 C C . SER A 1 92 ? -0.015 6.388 -8.159 1.00 98.62 92 SER A C 1
ATOM 688 O O . SER A 1 92 ? -0.968 6.877 -8.761 1.00 98.62 92 SER A O 1
ATOM 690 N N . TRP A 1 93 ? -0.173 5.716 -7.011 1.00 98.69 93 TRP A N 1
ATOM 691 C CA . TRP A 1 93 ? -1.478 5.572 -6.358 1.00 98.69 93 TRP A CA 1
ATOM 692 C C . TRP A 1 93 ? -2.022 6.915 -5.858 1.00 98.69 93 TRP A C 1
ATOM 694 O O . TRP A 1 93 ? -3.179 7.222 -6.123 1.00 98.69 93 TRP A O 1
ATOM 704 N N . LYS A 1 94 ? -1.191 7.742 -5.213 1.00 98.50 94 LYS A N 1
ATOM 705 C CA . LYS A 1 94 ? -1.590 9.080 -4.739 1.00 98.50 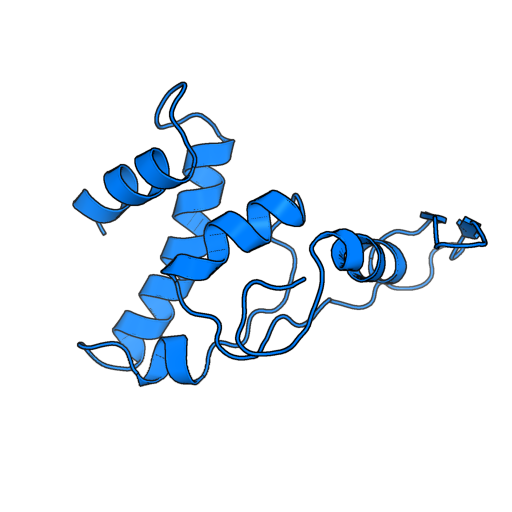94 LYS A CA 1
ATOM 706 C C . LYS A 1 94 ? -1.985 10.021 -5.876 1.00 98.50 94 LYS A C 1
ATOM 708 O O . LYS A 1 94 ? -2.955 10.757 -5.749 1.00 98.50 94 LYS A O 1
ATOM 713 N N . GLU A 1 95 ? -1.241 10.006 -6.978 1.00 98.38 95 GLU A N 1
ATOM 714 C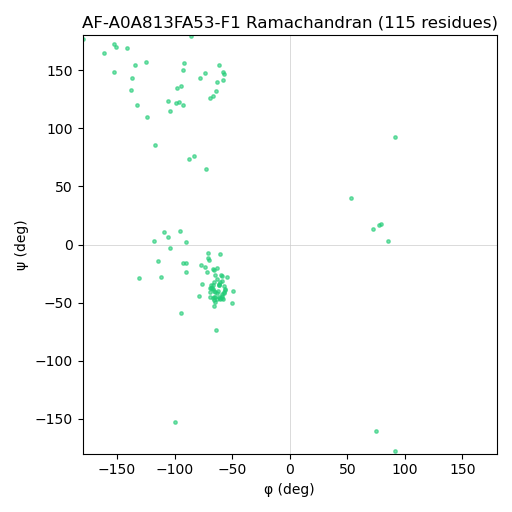 CA . GLU A 1 95 ? -1.536 10.812 -8.168 1.00 98.38 95 GLU A CA 1
ATOM 715 C C . GLU A 1 95 ? -2.850 10.366 -8.829 1.00 98.38 95 GLU A C 1
ATOM 717 O O . GLU A 1 95 ? -3.656 11.202 -9.244 1.00 98.38 95 GLU A O 1
ATOM 722 N N . TRP A 1 96 ? -3.101 9.053 -8.879 1.00 98.50 96 TRP A N 1
ATOM 723 C CA . TRP A 1 96 ? -4.370 8.511 -9.360 1.00 98.50 96 TRP A CA 1
ATOM 724 C C . TRP A 1 96 ? -5.539 8.863 -8.433 1.00 98.50 96 TRP A C 1
ATOM 726 O O . TRP A 1 96 ? -6.554 9.357 -8.917 1.00 98.50 96 TRP A O 1
ATOM 736 N N . GLU A 1 97 ? -5.381 8.707 -7.116 1.00 97.81 97 GLU A N 1
ATOM 737 C CA . GLU A 1 97 ? -6.395 9.067 -6.112 1.00 97.81 97 GLU A CA 1
ATOM 738 C C . GLU A 1 97 ? -6.716 10.574 -6.145 1.00 97.81 97 GLU A C 1
ATOM 740 O O . GLU A 1 97 ? -7.867 10.979 -5.985 1.00 97.81 97 GLU A O 1
ATOM 745 N N . ALA A 1 98 ? -5.717 11.416 -6.432 1.00 97.62 98 ALA A N 1
ATOM 746 C CA . ALA A 1 98 ? -5.888 12.855 -6.631 1.00 97.62 98 ALA A CA 1
ATOM 747 C C . ALA A 1 98 ? -6.606 13.224 -7.948 1.00 97.62 98 ALA A C 1
ATOM 749 O O . ALA A 1 98 ? -6.937 14.393 -8.156 1.00 97.62 98 ALA A O 1
ATOM 750 N N . GLY A 1 99 ? -6.862 12.253 -8.830 1.00 97.25 99 GLY A N 1
ATOM 751 C CA . GLY A 1 99 ? -7.554 12.450 -10.104 1.00 97.25 99 GLY A CA 1
ATOM 752 C C . GLY A 1 99 ? -6.676 13.025 -11.218 1.00 97.25 99 GLY A C 1
ATOM 753 O O . GLY A 1 99 ? -7.206 13.520 -12.215 1.00 97.25 99 GLY A O 1
ATOM 754 N N . ASN A 1 100 ? -5.346 12.958 -11.096 1.00 97.56 100 ASN A N 1
ATOM 755 C CA . ASN A 1 100 ? -4.425 13.584 -12.055 1.00 97.56 100 ASN A CA 1
ATOM 756 C C . ASN A 1 100 ? -4.389 12.886 -13.427 1.00 97.56 100 ASN A C 1
ATOM 758 O O . ASN A 1 100 ? -3.892 13.462 -14.393 1.00 97.56 100 ASN A O 1
ATOM 762 N N . PHE A 1 101 ? -4.981 11.692 -13.535 1.00 96.00 101 PHE A N 1
ATOM 763 C CA . PHE A 1 101 ? -5.141 10.938 -14.786 1.00 96.00 101 PHE A CA 1
ATOM 764 C C . PHE A 1 101 ? -6.581 10.959 -15.333 1.00 96.00 101 PHE A C 1
ATOM 766 O O . PHE A 1 101 ? -6.882 10.284 -16.314 1.00 96.00 101 PHE A O 1
ATOM 773 N N . GLY A 1 102 ? -7.480 11.739 -14.721 1.00 94.88 102 GLY A N 1
ATOM 774 C CA . GLY A 1 102 ? -8.904 11.748 -15.061 1.00 94.88 102 GLY A CA 1
ATOM 775 C C . GLY A 1 102 ? -9.660 10.519 -14.545 1.00 94.88 102 GLY A C 1
ATOM 776 O O . GLY A 1 102 ? -9.219 9.840 -13.622 1.00 94.88 102 GLY A O 1
ATOM 777 N N . ASP A 1 103 ? -10.829 10.250 -15.134 1.00 95.62 103 ASP A N 1
ATOM 778 C CA . ASP A 1 103 ? -11.688 9.113 -14.773 1.00 95.62 103 ASP A CA 1
ATOM 779 C C . ASP A 1 103 ? -11.217 7.837 -15.489 1.00 95.62 103 ASP A C 1
ATOM 781 O O . ASP A 1 103 ? -11.759 7.430 -16.520 1.00 95.62 103 ASP A O 1
ATOM 785 N N . VAL A 1 104 ? -10.129 7.260 -14.978 1.00 97.31 104 VAL A N 1
ATOM 786 C CA . VAL A 1 104 ? -9.516 6.030 -15.493 1.00 97.31 104 VAL A CA 1
ATOM 787 C C . VAL A 1 104 ? -9.395 4.981 -14.396 1.00 97.31 104 VAL A C 1
ATOM 789 O O . VAL A 1 104 ? -9.358 5.295 -13.203 1.00 97.31 104 VAL A O 1
ATOM 792 N N . SER A 1 105 ? -9.304 3.709 -14.790 1.00 98.06 105 SER A N 1
ATOM 793 C CA . SER A 1 105 ? -9.065 2.635 -13.826 1.00 98.06 105 SER A CA 1
ATOM 794 C C . SER A 1 105 ? -7.726 2.831 -13.109 1.00 98.06 105 SER A C 1
ATOM 796 O O . SER A 1 105 ? -6.800 3.417 -13.674 1.00 98.06 105 SER A O 1
ATOM 798 N N . LEU A 1 106 ? -7.594 2.289 -11.891 1.00 97.75 106 LEU A N 1
ATOM 799 C CA . LEU A 1 106 ? -6.323 2.307 -11.161 1.00 97.75 106 LEU A CA 1
ATOM 800 C C . LEU A 1 106 ? -5.187 1.796 -12.050 1.00 97.75 106 LEU A C 1
ATOM 802 O O . LEU A 1 106 ? -4.183 2.475 -12.206 1.00 97.75 106 LEU A O 1
ATOM 806 N N . SER A 1 107 ? -5.363 0.639 -12.695 1.00 97.56 107 SER A N 1
ATOM 807 C CA . SER A 1 107 ? -4.338 0.064 -13.571 1.00 97.56 107 SER A CA 1
ATOM 808 C C . SER A 1 107 ? -3.916 0.992 -14.706 1.00 97.56 107 SER A C 1
ATOM 810 O O . SER A 1 107 ? -2.720 1.081 -14.970 1.00 97.56 107 SER A O 1
ATOM 812 N N . ASP A 1 108 ? -4.858 1.689 -15.344 1.00 98.25 108 ASP A N 1
ATOM 813 C CA . ASP A 1 108 ? -4.543 2.602 -16.447 1.00 98.25 108 ASP A CA 1
ATOM 814 C C . ASP A 1 108 ? -3.774 3.829 -15.940 1.00 98.25 108 ASP A C 1
ATOM 816 O O . ASP A 1 108 ? -2.778 4.214 -16.545 1.00 98.25 108 ASP A O 1
ATOM 820 N N . GLY A 1 109 ? -4.155 4.379 -14.780 1.00 98.12 109 GLY A N 1
ATOM 821 C CA . GLY A 1 109 ? -3.422 5.480 -14.146 1.00 98.12 109 GLY A CA 1
ATOM 822 C C . GLY A 1 109 ? -1.985 5.110 -13.762 1.00 98.12 109 GLY A C 1
ATOM 823 O O . GLY A 1 109 ? -1.063 5.894 -13.976 1.00 98.12 109 GLY A O 1
ATOM 824 N N . ILE A 1 110 ? -1.756 3.893 -13.250 1.00 98.25 110 ILE A N 1
ATOM 825 C CA . ILE A 1 110 ? -0.393 3.421 -12.944 1.00 98.25 110 ILE A CA 1
ATOM 826 C C . ILE A 1 110 ? 0.432 3.217 -14.224 1.00 98.25 110 ILE A C 1
ATOM 828 O O . ILE A 1 110 ? 1.630 3.500 -14.222 1.00 98.25 110 ILE A O 1
ATOM 832 N N . ILE A 1 111 ? -0.186 2.729 -15.307 1.00 98.31 111 ILE A N 1
ATOM 833 C CA . ILE A 1 111 ? 0.483 2.580 -16.608 1.00 98.31 111 ILE A CA 1
ATOM 834 C C . ILE A 1 111 ? 0.899 3.951 -17.152 1.00 98.31 111 ILE A C 1
ATOM 836 O O . ILE A 1 111 ? 2.057 4.103 -17.531 1.00 98.31 111 ILE A O 1
ATOM 840 N N . GLU A 1 112 ? 0.006 4.943 -17.114 1.00 98.00 112 GLU A N 1
ATOM 841 C CA . GLU A 1 112 ? 0.294 6.324 -17.528 1.00 98.00 112 GLU A CA 1
ATOM 842 C C . GLU A 1 112 ? 1.443 6.929 -16.699 1.00 98.00 112 GLU A C 1
ATOM 844 O O . GLU A 1 112 ? 2.402 7.477 -17.244 1.00 98.00 112 GLU A O 1
ATOM 849 N N . PHE A 1 113 ? 1.416 6.765 -15.368 1.00 98.38 113 PHE A N 1
ATOM 850 C CA . PHE A 1 113 ? 2.496 7.229 -14.489 1.00 98.38 113 PHE A CA 1
ATOM 851 C C . PHE A 1 113 ? 3.859 6.626 -14.877 1.00 98.38 113 PHE A C 1
ATOM 853 O O . PHE A 1 113 ? 4.881 7.322 -14.869 1.00 98.38 113 PHE A O 1
ATOM 860 N N . ALA A 1 114 ? 3.877 5.338 -15.230 1.00 98.00 114 ALA A N 1
ATOM 861 C CA . ALA A 1 114 ? 5.089 4.595 -15.566 1.00 98.00 114 ALA A CA 1
ATOM 862 C C . ALA A 1 114 ? 5.734 5.016 -16.899 1.00 98.00 114 ALA A C 1
ATOM 864 O O . ALA A 1 114 ? 6.889 4.675 -17.140 1.00 98.00 114 ALA A O 1
ATOM 865 N N . GLU A 1 115 ? 5.053 5.776 -17.763 1.00 97.88 115 GLU A N 1
ATOM 866 C CA . GLU A 1 115 ? 5.661 6.280 -19.005 1.00 97.88 115 GLU A CA 1
ATOM 867 C C . GLU A 1 115 ? 6.791 7.293 -18.749 1.00 97.88 115 GLU A C 1
ATOM 869 O O . GLU A 1 115 ? 7.649 7.513 -19.608 1.00 97.88 115 GLU A O 1
ATOM 874 N N . THR A 1 116 ? 6.810 7.906 -17.562 1.00 96.56 116 THR A N 1
ATOM 875 C CA . THR A 1 116 ? 7.724 9.004 -17.205 1.00 96.56 116 THR A CA 1
ATOM 876 C C . THR A 1 116 ? 8.670 8.690 -16.041 1.00 96.56 116 THR A C 1
ATOM 878 O O . THR A 1 116 ? 9.459 9.558 -15.657 1.00 96.56 116 THR A O 1
ATOM 881 N N . HIS A 1 117 ? 8.639 7.465 -15.504 1.00 96.00 117 HIS A N 1
ATOM 882 C CA . HIS A 1 117 ? 9.303 7.067 -14.255 1.00 96.00 117 HIS A CA 1
ATOM 883 C C . HIS A 1 117 ? 10.021 5.720 -14.359 1.00 96.00 117 HIS A C 1
ATOM 885 O O . HIS A 1 117 ? 11.095 5.603 -13.719 1.00 96.00 117 HIS A O 1
#

Sequence (117 aa):
MSFGKMEGDASDKIIAFMLQDDEADGPYYHQEWEGMKQTAPIISGGMNALRLPAFFENLGHSNVILTAGGGSFGHKDGPKPGAISCRQGEESWKEWEAGNFGDVSLSDGIIEFAETH

Solvent-accessible surface area (backbone atoms only — not comparable to full-atom values): 6635 Å² total; per-residue (Å²): 71,56,60,42,72,52,91,54,40,75,71,47,43,47,58,47,40,58,34,55,44,51,59,32,69,56,101,86,48,76,46,76,48,86,77,58,83,63,50,80,49,72,48,64,47,73,33,34,31,86,41,37,35,67,45,31,64,69,60,72,55,77,92,57,46,79,48,41,65,65,31,13,61,63,27,95,84,30,45,68,56,13,49,50,41,45,51,48,20,51,49,33,38,52,44,43,75,73,42,77,64,53,100,57,54,71,70,56,31,42,53,59,50,56,77,82,108

Foldseek 3Di:
DPLADDDDDLVCLQVQCVQAPQWGDDPPDTDHNPPPDGDAAEADHRDALVSLLVNCVSNVHDRHHYDDDCNQQVDPVGRVVSVVSNVLSRVLNVCVVVCVVPPDDSVVSSVVSVVVD

InterPro domains:
  IPR000685 Ribulose bisphosphate carboxylase, large subunit, C-terminal [PF00016] (1-95)
  IPR033966 RuBisCO [PTHR42704] (4-88)
  IPR036376 Ribulose bisphosphate carboxylase, large subunit, C-terminal domain superfamily [G3DSA:3.20.20.110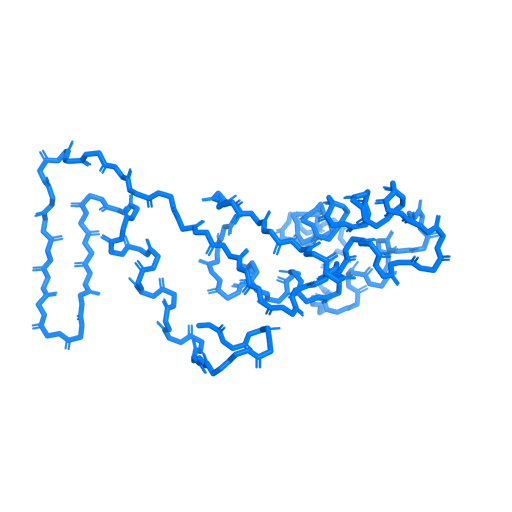] (1-117)
  IPR036376 Ribulose bisphosphate carboxylase, large subunit, C-terminal domain superfamily [SSF51649] (3-112)

pLDDT: mean 97.29, std 4.11, range [59.25, 98.75]

Mean predicted aligned error: 2.6 Å